Protein AF-A0A3B9WDG2-F1 (afdb_monomer_lite)

Secondary structure (DSSP, 8-state):
--------SSSPPP-----SPPPSS-----SS---S----TT-EEEE--EEE-TTT--EEEEHHHHTSPEEEETTSS-S-TTT-

Radius of gyration: 14.12 Å; chains: 1; bounding box: 30×30×31 Å

Sequence (84 aa):
MSFGQRKLDRSKPEIDFPQDPVPTELRITDLIEGTGREAVPGTVVSCHYVGVTYSVGEEFDASWNRGEPLDFTVGVGQVIQGWD

Foldseek 3Di:
DDDPDWPPDPDDGDDDQDPDPDDPDQDDDDPDDDPDDDQDAQDKDWDWDWDADNVPRDTPDTCVVVPGTDIDGPPPPPDDPSVD

pLDDT: mean 84.39, std 13.2, range [32.09, 95.0]

Structure (mmCIF, N/CA/C/O backbone):
data_AF-A0A3B9WDG2-F1
#
_entry.id   AF-A0A3B9WDG2-F1
#
loop_
_atom_site.group_PDB
_atom_site.id
_atom_site.type_symbol
_atom_site.label_atom_id
_atom_site.label_alt_id
_atom_site.label_comp_id
_atom_site.label_asym_id
_atom_site.label_entity_id
_atom_site.label_seq_id
_atom_site.pdbx_PDB_ins_code
_atom_site.Cartn_x
_atom_site.Cartn_y
_atom_site.Cartn_z
_atom_site.occupancy
_atom_site.B_iso_or_equiv
_atom_site.auth_seq_id
_atom_site.auth_comp_id
_atom_site.auth_asym_id
_atom_site.auth_atom_id
_atom_site.pdbx_PDB_model_num
ATOM 1 N N . MET A 1 1 ? -8.514 20.925 7.153 1.00 37.00 1 MET A N 1
ATOM 2 C CA . MET A 1 1 ? -7.966 19.684 7.735 1.00 37.00 1 MET A CA 1
ATOM 3 C C . MET A 1 1 ? -6.464 19.735 7.521 1.00 37.00 1 MET A C 1
ATOM 5 O O . MET A 1 1 ? -6.039 19.771 6.377 1.00 37.00 1 MET A O 1
ATOM 9 N N . SER A 1 2 ? -5.688 19.909 8.591 1.00 32.09 2 SER A N 1
ATOM 10 C CA . SER A 1 2 ? -4.225 19.993 8.534 1.00 32.09 2 SER A CA 1
ATOM 11 C C . SER A 1 2 ? -3.699 18.693 9.114 1.00 32.09 2 SER A C 1
ATOM 13 O O . SER A 1 2 ? -3.707 18.529 10.330 1.00 32.09 2 SER A O 1
ATOM 15 N N . PHE A 1 3 ? -3.301 17.759 8.256 1.00 50.56 3 PHE A N 1
ATOM 16 C CA . PHE A 1 3 ? -2.500 16.627 8.703 1.00 50.56 3 PHE A CA 1
ATOM 17 C C . PHE A 1 3 ? -1.183 17.219 9.217 1.00 50.56 3 PHE A C 1
ATOM 19 O O . PHE A 1 3 ? -0.565 18.020 8.512 1.00 50.56 3 PHE A O 1
ATOM 26 N N . GLY A 1 4 ? -0.838 16.948 10.480 1.00 45.06 4 GLY A N 1
ATOM 27 C CA . GLY A 1 4 ? 0.358 17.486 11.130 1.00 45.06 4 GLY A CA 1
ATOM 28 C C . GLY A 1 4 ? 1.600 17.263 10.271 1.00 45.06 4 GLY A C 1
ATOM 29 O O . GLY A 1 4 ? 1.614 16.381 9.420 1.00 45.06 4 GLY A O 1
ATOM 30 N N . GLN A 1 5 ? 2.613 18.109 10.452 1.00 44.66 5 GLN A N 1
ATOM 31 C CA . GLN A 1 5 ? 3.842 18.168 9.659 1.00 44.66 5 GLN A CA 1
ATOM 32 C C . GLN A 1 5 ? 4.495 16.780 9.482 1.00 44.66 5 GLN A C 1
ATOM 34 O O . GLN A 1 5 ? 5.366 16.388 10.254 1.00 44.66 5 GLN A O 1
ATOM 39 N N . ARG A 1 6 ? 4.076 16.021 8.463 1.00 56.69 6 ARG A N 1
ATOM 40 C CA . ARG A 1 6 ? 4.623 14.698 8.166 1.00 56.69 6 ARG A CA 1
ATOM 41 C C . ARG A 1 6 ? 6.039 14.902 7.658 1.00 56.69 6 ARG A C 1
ATOM 43 O O . ARG A 1 6 ? 6.243 15.542 6.626 1.00 56.69 6 ARG A O 1
ATOM 50 N N . LYS A 1 7 ? 7.032 14.370 8.373 1.00 56.78 7 LYS A N 1
ATOM 51 C CA . LYS A 1 7 ? 8.344 14.145 7.767 1.00 56.78 7 LYS A CA 1
ATOM 52 C C . LYS A 1 7 ? 8.132 13.107 6.675 1.00 56.78 7 LYS A C 1
ATOM 54 O O . LYS A 1 7 ? 7.959 11.932 6.956 1.00 56.78 7 LYS A O 1
ATOM 59 N N . LEU A 1 8 ? 8.082 13.567 5.432 1.00 65.44 8 LEU A N 1
ATOM 60 C CA . LEU A 1 8 ? 7.974 12.721 4.248 1.00 65.44 8 LEU A CA 1
ATOM 61 C C . LEU A 1 8 ? 9.346 12.112 3.912 1.00 65.44 8 LEU A C 1
ATOM 63 O O . LEU A 1 8 ? 9.824 12.189 2.781 1.00 65.44 8 LEU A O 1
ATOM 67 N N . ASP A 1 9 ? 10.024 11.569 4.923 1.00 69.44 9 ASP A N 1
ATOM 68 C CA . ASP A 1 9 ? 11.119 10.642 4.693 1.00 69.44 9 ASP A CA 1
ATOM 69 C C . ASP A 1 9 ? 10.510 9.265 4.382 1.00 69.44 9 ASP A C 1
ATOM 71 O O . ASP A 1 9 ? 9.378 8.960 4.749 1.00 69.44 9 ASP A O 1
ATOM 75 N N . ARG A 1 10 ? 11.214 8.425 3.619 1.00 75.81 10 ARG A N 1
ATOM 76 C CA . ARG A 1 10 ? 10.720 7.088 3.231 1.00 75.81 10 ARG A CA 1
ATOM 77 C C . ARG A 1 10 ? 10.777 6.089 4.404 1.00 75.81 10 ARG A C 1
ATOM 79 O O . ARG A 1 10 ? 11.057 4.909 4.198 1.00 75.81 10 ARG A O 1
ATOM 86 N N . SER A 1 11 ? 10.607 6.574 5.634 1.00 85.75 11 SER A N 1
ATOM 87 C CA . SER A 1 11 ? 10.541 5.768 6.849 1.00 85.75 11 SER A CA 1
ATOM 88 C C . SER A 1 11 ? 9.113 5.269 7.097 1.00 85.75 11 SER A C 1
ATOM 90 O O . SER A 1 11 ? 8.207 5.528 6.300 1.00 85.75 11 SER A O 1
ATOM 92 N N . LYS A 1 12 ? 8.916 4.494 8.172 1.00 87.56 12 LYS A N 1
ATOM 93 C CA . LYS A 1 12 ? 7.592 3.981 8.534 1.00 87.56 12 LYS A CA 1
ATOM 94 C C . LYS A 1 12 ? 6.661 5.175 8.806 1.00 87.56 12 LYS A C 1
ATOM 96 O O . LYS A 1 12 ? 6.957 5.950 9.715 1.00 87.56 12 LYS A O 1
ATOM 101 N N . PRO A 1 13 ? 5.554 5.331 8.061 1.00 85.56 13 PRO A N 1
ATOM 102 C CA . PRO A 1 13 ? 4.655 6.459 8.255 1.00 85.56 13 PRO A CA 1
ATOM 103 C C . PRO A 1 13 ? 3.917 6.355 9.592 1.00 85.56 13 PRO A C 1
ATOM 105 O O . PRO A 1 13 ? 3.473 5.277 9.988 1.00 85.56 13 PRO A O 1
ATOM 108 N N . GLU A 1 14 ? 3.728 7.498 10.249 1.00 83.25 14 GLU A N 1
ATOM 109 C CA . GLU A 1 14 ? 2.824 7.632 11.392 1.00 83.25 14 GLU A CA 1
ATOM 110 C C . GLU A 1 14 ? 1.412 7.974 10.891 1.00 83.25 14 GLU A C 1
ATOM 112 O O . GLU A 1 14 ? 1.209 8.898 10.087 1.00 83.25 14 GLU A O 1
ATOM 117 N N . ILE A 1 15 ? 0.426 7.193 11.338 1.00 82.69 15 ILE A N 1
ATOM 118 C CA . ILE A 1 15 ? -0.974 7.349 10.946 1.00 82.69 15 ILE A CA 1
ATOM 119 C C . ILE A 1 15 ? 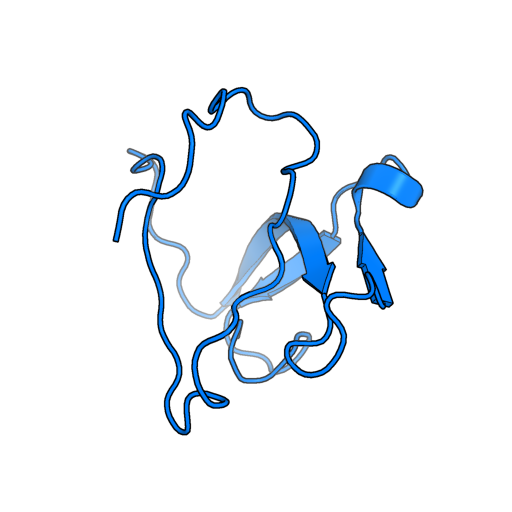-1.770 7.822 12.158 1.00 82.69 15 ILE A C 1
ATOM 121 O O . ILE A 1 15 ? -1.960 7.079 13.117 1.00 82.69 15 ILE A O 1
ATOM 125 N N . ASP A 1 16 ? -2.252 9.061 12.087 1.00 77.69 16 ASP A N 1
ATOM 126 C CA . ASP A 1 16 ? -3.189 9.601 13.066 1.00 77.69 16 ASP A CA 1
ATOM 127 C C . ASP A 1 16 ? -4.574 8.988 12.864 1.00 77.69 16 ASP A C 1
ATOM 129 O O . ASP A 1 16 ? -5.054 8.864 11.733 1.00 77.69 16 ASP A O 1
ATOM 133 N N . PHE A 1 17 ? -5.238 8.647 13.967 1.00 76.31 17 PHE A N 1
ATOM 134 C CA . PHE A 1 17 ? -6.579 8.081 13.929 1.00 76.31 17 PHE A CA 1
ATOM 135 C C . PHE A 1 17 ? -7.607 9.122 13.436 1.00 76.31 17 PHE A C 1
ATOM 137 O O . PHE A 1 17 ? -7.820 10.136 14.118 1.00 76.31 17 PHE A O 1
ATOM 144 N N . PRO A 1 18 ? -8.256 8.906 12.274 1.00 72.44 18 PRO A N 1
ATOM 145 C CA . PRO A 1 18 ? -9.246 9.841 11.761 1.00 72.44 18 PRO A CA 1
ATOM 146 C C . PRO A 1 18 ? -10.507 9.814 12.634 1.00 72.44 18 PRO A C 1
ATOM 148 O O . PRO A 1 18 ? -11.063 8.759 12.915 1.00 72.44 18 PRO A O 1
ATOM 151 N N . GLN A 1 19 ? -10.973 10.993 13.055 1.00 73.88 19 GLN A N 1
ATOM 152 C CA . GLN A 1 19 ? -12.220 11.149 13.827 1.00 73.88 19 GLN A CA 1
ATOM 153 C C . GLN A 1 19 ? -13.463 11.277 12.929 1.00 73.88 19 GLN A C 1
ATOM 155 O O . GLN A 1 19 ? -14.588 11.362 13.420 1.00 73.88 19 GLN A O 1
ATOM 160 N N . ASP A 1 20 ? -13.259 11.336 11.613 1.00 79.69 20 ASP A N 1
ATOM 161 C CA . ASP A 1 20 ? -14.322 11.465 10.624 1.00 79.69 20 ASP A CA 1
ATOM 162 C C . ASP A 1 20 ? -15.054 10.127 10.424 1.00 79.69 20 ASP A C 1
ATOM 164 O O . ASP A 1 20 ? -14.444 9.064 10.579 1.00 79.69 20 ASP A O 1
ATOM 168 N N . PRO A 1 21 ? -16.344 10.139 10.039 1.00 82.00 21 PRO A N 1
ATOM 169 C CA . PRO A 1 21 ? -17.089 8.913 9.766 1.00 82.00 21 PRO A CA 1
ATOM 170 C C . PRO A 1 21 ? -16.391 8.053 8.709 1.00 82.00 21 PRO A C 1
ATOM 172 O O . PRO A 1 21 ? -15.743 8.576 7.800 1.00 82.00 21 PRO A O 1
ATOM 175 N N . VAL A 1 22 ? -16.559 6.729 8.822 1.00 82.31 22 VAL A N 1
ATOM 176 C CA . VAL A 1 22 ? -15.968 5.766 7.884 1.00 82.31 22 VAL A CA 1
ATOM 177 C C . VAL A 1 22 ? -16.362 6.146 6.455 1.00 82.31 22 VAL A C 1
ATOM 179 O O . VAL A 1 22 ? -17.560 6.216 6.161 1.00 82.31 22 VAL A O 1
ATOM 182 N N . PRO A 1 23 ? -15.392 6.414 5.564 1.00 83.00 23 PRO A N 1
ATOM 183 C CA . PRO A 1 23 ? -15.703 6.749 4.189 1.00 83.00 23 PRO A CA 1
ATOM 184 C C . PRO A 1 23 ? -16.349 5.543 3.503 1.00 83.00 23 PRO A C 1
ATOM 186 O O . PRO A 1 23 ? -15.894 4.410 3.636 1.00 83.00 23 PRO A O 1
ATOM 189 N N . THR A 1 24 ? -17.420 5.796 2.755 1.00 87.81 24 THR A N 1
ATOM 190 C CA . THR A 1 24 ? -18.121 4.779 1.955 1.00 87.81 24 THR A CA 1
ATOM 191 C C . THR A 1 24 ? -17.468 4.542 0.596 1.00 87.81 24 THR A C 1
ATOM 193 O O . THR A 1 24 ? -17.837 3.613 -0.114 1.00 87.81 24 THR A O 1
ATOM 196 N N . GLU A 1 25 ? -16.517 5.395 0.226 1.00 88.62 25 GLU A N 1
ATOM 197 C CA . GLU A 1 25 ? -15.822 5.396 -1.057 1.00 88.62 25 GLU A CA 1
ATOM 198 C C . GLU A 1 25 ? -14.310 5.372 -0.826 1.00 88.62 25 GLU A C 1
ATOM 200 O O . GLU A 1 25 ? -13.811 5.907 0.170 1.00 88.62 25 GLU A O 1
ATOM 205 N N . LEU A 1 26 ? -13.578 4.775 -1.768 1.00 89.38 26 LEU A N 1
ATOM 206 C CA . LEU A 1 26 ? -12.121 4.780 -1.760 1.00 89.38 26 LEU A CA 1
ATOM 207 C C . LEU A 1 26 ? -11.602 6.211 -1.952 1.00 89.38 26 LEU A C 1
ATOM 209 O O . LEU A 1 26 ? -12.014 6.915 -2.873 1.00 89.38 26 LEU A O 1
ATOM 213 N N . ARG A 1 27 ? -10.670 6.630 -1.092 1.00 87.62 27 ARG A N 1
ATOM 214 C CA . ARG A 1 27 ? -9.980 7.920 -1.195 1.00 87.62 27 ARG A CA 1
ATOM 215 C C . ARG A 1 27 ? -8.482 7.694 -1.303 1.00 87.62 27 ARG A C 1
ATOM 217 O O . ARG A 1 27 ? -7.918 6.945 -0.511 1.00 87.62 27 ARG A O 1
ATOM 224 N N . ILE A 1 28 ? -7.861 8.379 -2.256 1.00 89.94 28 ILE A N 1
ATOM 225 C CA . ILE A 1 28 ? -6.428 8.306 -2.537 1.00 89.94 28 ILE A CA 1
ATOM 226 C C . ILE A 1 28 ? -5.881 9.731 -2.495 1.00 89.94 28 ILE A C 1
ATOM 228 O O . ILE A 1 28 ? -6.473 10.640 -3.077 1.00 89.94 28 ILE A O 1
ATOM 232 N N . THR A 1 29 ? -4.770 9.917 -1.787 1.00 88.50 29 THR A N 1
ATOM 233 C CA . THR A 1 29 ? -4.077 11.203 -1.686 1.00 88.50 29 THR A CA 1
ATOM 234 C C . THR A 1 29 ? -2.584 10.969 -1.825 1.00 88.50 29 THR A C 1
ATOM 236 O O . THR A 1 29 ? -1.978 10.329 -0.963 1.00 88.50 29 THR A O 1
ATOM 239 N N . ASP A 1 30 ? -1.983 11.547 -2.859 1.00 88.31 30 ASP A N 1
ATOM 240 C CA . ASP A 1 30 ? -0.537 11.517 -3.041 1.00 88.31 30 ASP A CA 1
ATOM 241 C C . ASP A 1 30 ? 0.135 12.539 -2.121 1.00 88.31 30 ASP A C 1
ATOM 243 O O . ASP A 1 30 ? -0.177 13.730 -2.139 1.00 88.31 30 ASP A O 1
ATOM 247 N N . LEU A 1 31 ? 1.062 12.067 -1.284 1.00 87.75 31 LEU A N 1
ATOM 248 C CA . LEU A 1 31 ? 1.856 12.934 -0.404 1.00 87.75 31 LEU A CA 1
ATOM 249 C C . LEU A 1 31 ? 3.168 13.369 -1.063 1.00 87.75 31 LEU A C 1
ATOM 251 O O . LEU A 1 31 ? 3.636 14.485 -0.846 1.00 87.75 31 LEU A O 1
ATOM 255 N N . ILE A 1 32 ? 3.765 12.473 -1.850 1.00 87.38 32 ILE A N 1
ATOM 256 C CA . ILE A 1 32 ? 4.938 12.729 -2.683 1.00 87.38 32 ILE A CA 1
ATOM 257 C C . ILE A 1 32 ? 4.651 12.119 -4.046 1.00 87.38 32 ILE A C 1
ATOM 259 O O . ILE A 1 32 ? 4.519 10.901 -4.162 1.00 87.38 32 ILE A O 1
ATOM 263 N N . GLU A 1 33 ? 4.596 12.957 -5.072 1.00 88.56 33 GLU A N 1
ATOM 264 C CA . GLU A 1 33 ? 4.401 12.498 -6.441 1.00 88.56 33 GLU A CA 1
ATOM 265 C C . GLU A 1 33 ? 5.691 11.860 -6.980 1.00 88.56 33 GLU A C 1
ATOM 267 O O . GLU A 1 33 ? 6.782 12.438 -6.917 1.00 88.56 33 GLU A O 1
ATOM 272 N N . GLY A 1 34 ? 5.577 10.630 -7.481 1.00 87.56 34 GLY A N 1
ATOM 273 C CA . GLY A 1 34 ? 6.670 9.939 -8.156 1.00 87.56 34 GLY A CA 1
ATOM 274 C C . GLY A 1 34 ? 6.787 10.374 -9.616 1.00 87.56 34 GLY A C 1
ATOM 275 O O . GLY A 1 34 ? 5.792 10.630 -10.277 1.00 87.56 34 GLY A O 1
ATOM 276 N N . THR A 1 35 ? 8.005 10.396 -10.157 1.00 91.31 35 THR A N 1
ATOM 277 C CA . THR A 1 35 ? 8.268 10.712 -11.579 1.00 91.31 35 THR A CA 1
ATOM 278 C C . THR A 1 35 ? 8.532 9.468 -12.434 1.00 91.31 35 THR A C 1
ATOM 280 O O . THR A 1 35 ? 9.000 9.561 -13.569 1.00 91.31 35 THR A O 1
ATOM 283 N N . GLY A 1 36 ? 8.303 8.285 -11.859 1.00 90.19 36 GLY A N 1
ATOM 284 C CA . GLY A 1 36 ? 8.533 7.001 -12.508 1.00 90.19 36 GLY A CA 1
ATOM 285 C C . GLY A 1 36 ? 7.438 6.633 -13.504 1.00 90.19 36 GLY A C 1
ATOM 286 O O . GLY A 1 36 ? 6.449 7.338 -13.680 1.00 90.19 36 GLY A O 1
ATOM 287 N N . ARG A 1 37 ? 7.616 5.480 -14.152 1.00 91.56 37 ARG A N 1
ATOM 288 C CA . ARG A 1 37 ? 6.556 4.882 -14.965 1.00 91.56 37 ARG A CA 1
ATOM 289 C C . ARG A 1 37 ? 5.360 4.514 -14.092 1.00 91.56 37 ARG A C 1
ATOM 291 O O . ARG A 1 37 ? 5.539 3.979 -13.001 1.00 91.56 37 ARG A O 1
ATOM 298 N N . GLU A 1 38 ? 4.170 4.718 -14.640 1.00 91.00 38 GLU A N 1
ATOM 299 C CA . GLU A 1 38 ? 2.922 4.251 -14.047 1.00 91.00 38 GLU A CA 1
ATOM 300 C C . GLU A 1 38 ? 2.908 2.719 -13.912 1.00 91.00 38 GLU A C 1
ATOM 302 O O . GLU A 1 38 ? 3.387 1.990 -14.793 1.00 91.00 38 GLU A O 1
ATOM 307 N N . ALA A 1 39 ? 2.372 2.238 -12.790 1.00 90.62 39 ALA A N 1
ATOM 308 C CA . ALA A 1 39 ? 2.132 0.825 -12.553 1.00 90.62 39 ALA A CA 1
ATOM 309 C C . ALA A 1 39 ? 0.806 0.433 -13.216 1.00 90.62 39 ALA A C 1
ATOM 311 O O . ALA A 1 39 ? -0.255 0.899 -12.820 1.00 90.62 39 ALA A O 1
ATOM 312 N N . VAL A 1 40 ? 0.877 -0.415 -14.239 1.00 92.94 40 VAL A N 1
ATOM 313 C CA . VAL A 1 40 ? -0.291 -0.883 -15.001 1.00 92.94 40 VAL A CA 1
ATOM 314 C C . VAL A 1 40 ? -0.539 -2.372 -14.740 1.00 92.94 40 VAL A C 1
ATOM 316 O O . VAL A 1 40 ? 0.419 -3.072 -14.379 1.00 92.94 40 VAL A O 1
ATOM 319 N N . PRO A 1 41 ? -1.765 -2.889 -14.958 1.00 94.00 41 PRO A N 1
ATOM 320 C CA . PRO A 1 41 ? -2.071 -4.304 -14.762 1.00 94.00 41 PRO A CA 1
ATOM 321 C C . PRO A 1 41 ? -1.057 -5.241 -15.435 1.00 94.00 41 PRO A C 1
ATOM 323 O O . PRO A 1 41 ? -0.637 -5.014 -16.572 1.00 94.00 41 PRO A O 1
ATOM 326 N N . GLY A 1 42 ? -0.642 -6.285 -14.715 1.00 92.75 42 GLY A N 1
ATOM 327 C CA . GLY A 1 42 ? 0.409 -7.224 -15.124 1.00 92.75 42 GLY A CA 1
ATOM 328 C C . GLY A 1 42 ? 1.840 -6.793 -14.776 1.00 92.75 42 GLY A C 1
ATOM 329 O O . GLY A 1 42 ? 2.775 -7.566 -14.989 1.00 92.75 42 GLY A O 1
ATOM 330 N N . THR A 1 43 ? 2.039 -5.592 -14.226 1.00 93.19 43 THR A N 1
ATOM 331 C CA . THR A 1 43 ? 3.350 -5.153 -13.722 1.00 93.19 43 THR A CA 1
ATOM 332 C C . THR A 1 43 ? 3.605 -5.744 -12.340 1.00 93.19 43 THR A C 1
ATOM 334 O O . THR A 1 43 ? 2.718 -5.734 -11.489 1.00 93.19 43 THR A O 1
ATOM 337 N N . VAL A 1 44 ? 4.829 -6.221 -12.106 1.00 93.81 44 VAL A N 1
ATOM 338 C CA . VAL A 1 44 ? 5.295 -6.596 -10.766 1.00 93.81 44 VAL A CA 1
ATOM 339 C C . VAL A 1 44 ? 5.828 -5.352 -10.069 1.00 93.81 44 VAL A C 1
ATOM 341 O O . VAL A 1 44 ? 6.688 -4.656 -10.616 1.00 93.81 44 VAL A O 1
ATOM 344 N N . VAL A 1 45 ? 5.326 -5.079 -8.869 1.00 92.81 45 VAL A N 1
ATOM 345 C CA . VAL A 1 45 ? 5.743 -3.948 -8.038 1.00 92.81 45 VAL A CA 1
ATOM 346 C C . VAL A 1 45 ? 6.174 -4.432 -6.660 1.00 92.81 45 VAL A C 1
ATOM 348 O O . VAL A 1 45 ? 5.679 -5.442 -6.169 1.00 92.81 45 VAL A O 1
ATOM 351 N N . SER A 1 46 ? 7.091 -3.684 -6.049 1.00 93.62 46 SER A N 1
ATOM 352 C CA . SER A 1 46 ? 7.538 -3.882 -4.671 1.00 93.62 46 SER A CA 1
ATOM 353 C C . SER A 1 46 ? 7.156 -2.649 -3.862 1.00 93.62 46 SER A C 1
ATOM 355 O O . SER A 1 46 ? 7.497 -1.527 -4.253 1.00 93.62 46 SER A O 1
ATOM 357 N N . CYS A 1 47 ? 6.409 -2.827 -2.773 1.00 92.25 47 CYS A N 1
ATOM 358 C CA . CYS A 1 47 ? 5.851 -1.717 -2.008 1.00 92.25 47 CYS A CA 1
ATOM 359 C C . CYS A 1 47 ? 6.050 -1.897 -0.502 1.00 92.25 47 CYS A C 1
ATOM 361 O O . CYS A 1 47 ? 5.779 -2.960 0.062 1.00 92.25 47 CYS A O 1
ATOM 363 N N . HIS A 1 48 ? 6.471 -0.822 0.164 1.00 94.06 48 HIS A N 1
ATOM 364 C CA . HIS A 1 48 ? 6.339 -0.726 1.609 1.00 94.06 48 HIS A CA 1
ATOM 365 C C . HIS A 1 48 ? 4.987 -0.107 1.981 1.00 94.06 48 HIS A C 1
ATOM 367 O O . HIS A 1 48 ? 4.594 0.915 1.421 1.00 94.06 48 HIS A O 1
ATOM 373 N N . TYR A 1 49 ? 4.301 -0.706 2.954 1.00 92.44 49 TYR A N 1
ATOM 374 C CA . TYR A 1 49 ? 2.968 -0.298 3.393 1.00 92.44 49 TYR A CA 1
ATOM 375 C C . TYR A 1 49 ? 2.794 -0.416 4.911 1.00 92.44 49 TYR A C 1
ATOM 377 O O . TYR A 1 49 ? 3.481 -1.186 5.590 1.00 92.44 49 TYR A O 1
ATOM 385 N N . VAL A 1 50 ? 1.831 0.349 5.421 1.00 92.81 50 VAL A N 1
ATOM 386 C CA . VAL A 1 50 ? 1.252 0.213 6.759 1.00 92.81 50 VAL A CA 1
ATOM 387 C C . VAL A 1 50 ? -0.261 0.177 6.583 1.00 92.81 50 VAL A C 1
ATOM 389 O O . VAL A 1 50 ? -0.841 1.082 5.986 1.00 92.81 50 VAL A O 1
ATOM 392 N N . GLY A 1 51 ? -0.886 -0.885 7.069 1.00 91.38 51 GLY A N 1
ATOM 393 C CA . GLY A 1 51 ? -2.324 -1.079 7.088 1.00 91.38 51 GLY A CA 1
ATOM 394 C C . GLY A 1 51 ? -2.866 -0.866 8.494 1.00 91.38 51 GLY A C 1
ATOM 395 O O . GLY A 1 51 ? -2.498 -1.581 9.426 1.00 91.38 51 GLY A O 1
ATOM 396 N N . VAL A 1 52 ? -3.776 0.095 8.638 1.00 90.81 52 VAL A N 1
ATOM 397 C CA . VAL A 1 52 ? -4.517 0.339 9.881 1.00 90.81 52 VAL A CA 1
ATOM 398 C C . VAL A 1 52 ? -6.006 0.140 9.660 1.00 90.81 52 VAL A C 1
ATOM 400 O O . VAL A 1 52 ? -6.539 0.368 8.573 1.00 90.81 52 VAL A O 1
ATOM 403 N N . THR A 1 53 ? -6.696 -0.277 10.709 1.00 88.56 53 THR A N 1
ATOM 404 C CA . THR A 1 53 ? -8.153 -0.351 10.719 1.00 88.56 53 THR A CA 1
ATOM 405 C C . THR A 1 53 ? -8.736 1.043 10.920 1.00 88.56 53 THR A C 1
ATOM 407 O O . THR A 1 53 ? -8.397 1.748 11.867 1.00 88.56 53 THR A O 1
ATOM 410 N N . TYR A 1 54 ? -9.653 1.456 10.045 1.00 84.88 54 TYR A N 1
ATOM 411 C CA . TYR A 1 54 ? -10.239 2.796 10.138 1.00 84.88 54 TYR A CA 1
ATOM 412 C C . TYR A 1 54 ? -11.073 2.991 11.418 1.00 84.88 54 TYR A C 1
ATOM 414 O O . TYR A 1 54 ? -11.181 4.104 11.906 1.00 84.88 54 TYR A O 1
ATOM 422 N N . SER A 1 55 ? -11.672 1.933 11.978 1.00 82.62 55 SER A N 1
ATOM 423 C CA . SER A 1 55 ? -12.579 2.037 13.134 1.00 82.62 55 SER A CA 1
ATOM 424 C C . SER A 1 55 ? -11.886 2.263 14.476 1.00 82.62 55 SER A C 1
ATOM 426 O O . SER A 1 55 ? -12.510 2.819 15.375 1.00 82.62 55 SER A O 1
ATOM 428 N N . VAL A 1 56 ? -10.645 1.791 14.638 1.00 82.00 56 VAL A N 1
ATOM 429 C CA . VAL A 1 56 ? -9.894 1.888 15.908 1.00 82.00 56 VAL A CA 1
ATOM 430 C C . VAL A 1 56 ? -8.487 2.468 15.748 1.00 82.00 56 VAL A C 1
ATOM 432 O O . VAL A 1 56 ? -7.859 2.815 16.741 1.00 82.00 56 VAL A O 1
ATOM 435 N N . GLY A 1 57 ? -7.987 2.605 14.517 1.00 82.62 57 GLY A N 1
ATOM 436 C CA . GLY A 1 57 ? -6.648 3.131 14.244 1.00 82.62 57 GLY A CA 1
ATOM 437 C C . GLY A 1 57 ? -5.536 2.136 14.532 1.00 82.62 57 GLY A C 1
ATOM 438 O O . GLY A 1 57 ? -4.364 2.492 14.463 1.00 82.62 57 GLY A O 1
ATOM 439 N N . GLU A 1 58 ? -5.889 0.894 14.853 1.00 87.69 58 GLU A N 1
ATOM 440 C CA . GLU A 1 58 ? -4.923 -0.151 15.144 1.00 87.69 58 GLU A CA 1
ATOM 441 C C . GLU A 1 58 ? -4.307 -0.660 13.846 1.00 87.69 58 GLU A C 1
ATOM 443 O O . GLU A 1 58 ? -5.015 -0.985 12.884 1.00 87.69 58 GLU A O 1
ATOM 448 N N . GLU A 1 59 ? -2.979 -0.731 13.839 1.00 90.75 59 GLU A N 1
ATOM 449 C CA . GLU A 1 59 ? -2.205 -1.383 12.792 1.00 90.75 59 GLU A CA 1
ATOM 450 C C . GLU A 1 59 ? -2.536 -2.875 12.777 1.00 90.75 59 GLU A C 1
ATOM 452 O O . GLU A 1 59 ? -2.340 -3.572 13.772 1.00 90.75 59 GLU A O 1
ATOM 457 N N . PHE A 1 60 ? -3.040 -3.364 11.646 1.00 90.31 60 PHE A N 1
ATOM 458 C CA . PHE A 1 60 ? -3.246 -4.796 11.446 1.00 90.31 60 PHE A CA 1
ATOM 459 C C . PHE A 1 60 ? -2.044 -5.439 10.754 1.00 90.31 60 PHE A C 1
ATOM 461 O O . PHE A 1 60 ? -1.791 -6.625 10.955 1.00 90.31 60 PHE A O 1
ATOM 468 N N . ASP A 1 61 ? -1.314 -4.673 9.935 1.00 90.50 61 ASP A N 1
ATOM 469 C CA . ASP A 1 61 ? -0.129 -5.162 9.245 1.00 90.50 61 ASP A CA 1
ATOM 470 C C . ASP A 1 61 ? 0.795 -4.030 8.764 1.00 90.50 61 ASP A C 1
ATOM 472 O O . ASP A 1 61 ? 0.333 -2.948 8.411 1.00 90.50 61 ASP A O 1
ATOM 476 N N . ALA A 1 62 ? 2.103 -4.278 8.696 1.00 93.75 62 ALA A N 1
ATOM 477 C CA . ALA A 1 62 ? 3.076 -3.345 8.131 1.00 93.75 62 ALA A CA 1
ATOM 478 C C . ALA A 1 62 ? 4.323 -4.063 7.604 1.00 93.75 62 ALA A C 1
ATOM 480 O O . ALA A 1 62 ? 4.947 -4.861 8.309 1.00 93.75 62 ALA A O 1
ATOM 481 N N . SER A 1 63 ? 4.778 -3.694 6.404 1.00 94.19 63 SER A N 1
ATOM 482 C CA . SER A 1 63 ? 6.016 -4.231 5.815 1.00 94.19 63 SER A CA 1
ATOM 483 C C . SER A 1 63 ? 7.253 -3.913 6.661 1.00 94.19 63 SER A C 1
ATOM 485 O O . SER A 1 63 ? 8.164 -4.726 6.786 1.00 94.19 63 SER A O 1
ATOM 487 N N . TRP A 1 64 ? 7.275 -2.743 7.309 1.00 92.44 64 TRP A N 1
ATOM 488 C CA . TRP A 1 64 ? 8.377 -2.337 8.187 1.00 92.44 64 TRP A CA 1
ATOM 489 C C . TRP A 1 64 ? 8.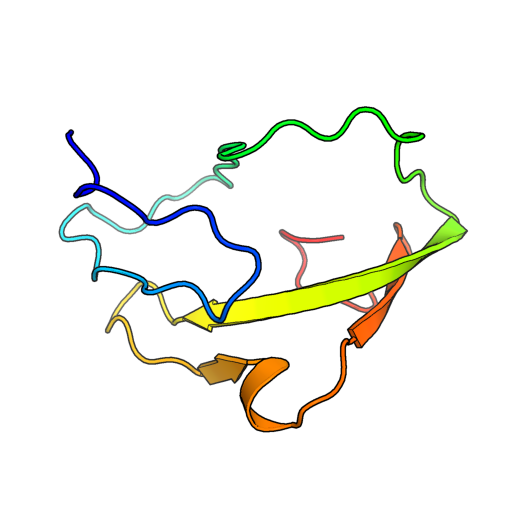537 -3.238 9.415 1.00 92.44 64 TRP A C 1
ATOM 491 O O . TRP A 1 64 ? 9.656 -3.382 9.897 1.00 92.44 64 TRP A O 1
ATOM 501 N N . ASN A 1 65 ? 7.466 -3.886 9.891 1.00 90.69 65 ASN A N 1
ATOM 502 C CA . ASN A 1 65 ? 7.567 -4.834 11.006 1.00 90.69 65 ASN A CA 1
ATOM 503 C C . ASN A 1 65 ? 8.303 -6.117 10.594 1.00 90.69 65 ASN A C 1
ATOM 505 O O . ASN A 1 65 ? 8.913 -6.770 11.436 1.00 90.69 65 ASN A O 1
ATOM 509 N N . ARG A 1 66 ? 8.249 -6.470 9.303 1.00 92.38 66 ARG A N 1
ATOM 510 C CA . ARG A 1 66 ? 8.964 -7.615 8.720 1.00 92.38 66 ARG A CA 1
ATOM 511 C C . ARG A 1 66 ? 10.346 -7.248 8.178 1.00 92.38 66 ARG A C 1
ATOM 513 O O . ARG A 1 66 ? 11.174 -8.128 7.989 1.00 92.38 66 ARG A O 1
ATOM 520 N N . GLY A 1 67 ? 10.602 -5.961 7.948 1.00 92.69 67 GLY A N 1
ATOM 521 C CA . GLY A 1 67 ? 11.864 -5.466 7.395 1.00 92.69 67 GLY A CA 1
ATOM 522 C C . GLY A 1 67 ? 12.015 -5.659 5.883 1.00 92.69 67 GLY A C 1
ATOM 523 O O . GLY A 1 67 ? 13.073 -5.344 5.345 1.00 92.69 67 GLY A O 1
ATOM 524 N N . GLU A 1 68 ? 10.974 -6.124 5.190 1.00 94.25 68 GLU A N 1
ATOM 525 C CA . GLU A 1 68 ? 10.973 -6.352 3.742 1.00 94.25 68 GLU A CA 1
ATOM 526 C C . GLU A 1 68 ? 9.684 -5.816 3.091 1.00 94.25 68 GLU A C 1
ATOM 528 O O . GLU A 1 68 ? 8.626 -5.818 3.732 1.00 94.25 68 GLU A O 1
ATOM 533 N N . PRO A 1 69 ? 9.755 -5.297 1.851 1.00 94.69 69 PRO A N 1
ATOM 534 C CA . PRO A 1 69 ? 8.583 -4.865 1.097 1.00 94.69 69 PRO A CA 1
ATOM 535 C C . PRO A 1 69 ? 7.728 -6.057 0.648 1.00 94.69 69 PRO A C 1
ATOM 537 O O . PRO A 1 69 ? 8.159 -7.207 0.682 1.00 94.69 69 PRO A O 1
ATOM 540 N N . LEU A 1 70 ? 6.498 -5.772 0.227 1.00 94.25 70 LEU A N 1
ATOM 541 C CA . LEU A 1 70 ? 5.627 -6.758 -0.403 1.00 94.25 70 LEU A CA 1
ATOM 542 C C . LEU A 1 70 ? 5.747 -6.667 -1.919 1.00 94.25 70 LEU A C 1
ATOM 544 O O . LEU A 1 70 ? 5.534 -5.595 -2.490 1.00 94.25 70 LEU A O 1
ATOM 548 N N . ASP A 1 71 ? 6.008 -7.810 -2.544 1.00 94.62 71 ASP A N 1
ATOM 549 C CA . ASP A 1 71 ? 6.007 -7.962 -3.992 1.00 94.62 71 ASP A CA 1
ATOM 550 C C . ASP A 1 71 ? 4.665 -8.532 -4.458 1.00 94.62 71 ASP A C 1
ATOM 552 O O . ASP A 1 71 ? 4.205 -9.562 -3.959 1.00 94.62 71 ASP A O 1
ATOM 556 N N . PHE A 1 72 ? 4.031 -7.876 -5.427 1.00 93.69 72 PHE A N 1
ATOM 557 C CA . PHE A 1 72 ? 2.772 -8.339 -6.008 1.00 93.69 72 PHE A CA 1
ATOM 558 C C . PHE A 1 72 ? 2.634 -7.919 -7.471 1.00 93.69 72 PHE A C 1
ATOM 560 O O . PHE A 1 72 ? 3.326 -7.018 -7.954 1.00 93.69 72 PHE A O 1
ATOM 567 N N . THR A 1 73 ? 1.742 -8.600 -8.190 1.00 95.00 73 THR A N 1
ATOM 568 C CA . THR A 1 73 ? 1.359 -8.211 -9.550 1.00 95.00 73 THR A CA 1
ATOM 569 C C . THR A 1 73 ? 0.107 -7.343 -9.485 1.00 95.00 73 THR A C 1
ATOM 571 O O . THR A 1 73 ? -0.834 -7.682 -8.776 1.00 95.00 73 THR A O 1
ATOM 574 N N . VAL A 1 74 ? 0.093 -6.232 -10.218 1.00 93.50 74 VAL A N 1
ATOM 575 C CA . VAL A 1 74 ? -1.051 -5.304 -10.260 1.00 93.50 74 VAL A CA 1
ATOM 576 C C . VAL A 1 74 ? -2.194 -5.882 -11.100 1.00 93.50 74 VAL A C 1
ATOM 578 O O . VAL A 1 74 ? -1.952 -6.414 -12.188 1.00 93.50 74 VAL A O 1
ATOM 581 N N . GLY A 1 75 ? -3.433 -5.722 -10.639 1.00 91.25 75 GLY A N 1
ATOM 582 C CA . GLY A 1 75 ? -4.663 -6.035 -11.368 1.00 91.25 75 GLY A CA 1
ATOM 583 C C . GLY A 1 75 ? -5.015 -7.523 -11.422 1.00 91.25 75 GLY A C 1
ATOM 584 O O . GLY A 1 75 ? -5.695 -7.953 -12.357 1.00 91.25 75 GLY A O 1
ATOM 585 N N . VAL A 1 76 ? -4.512 -8.330 -10.483 1.00 91.31 76 VAL A N 1
ATOM 586 C CA . VAL A 1 76 ? -4.767 -9.787 -10.426 1.00 91.31 76 VAL A CA 1
ATOM 587 C C . VAL A 1 76 ? -5.446 -10.241 -9.129 1.00 91.31 76 VAL A C 1
ATOM 589 O O . VAL A 1 76 ? -5.611 -11.441 -8.911 1.00 91.31 76 VAL A O 1
ATOM 592 N N . GLY A 1 77 ? -5.846 -9.309 -8.261 1.00 90.31 77 GLY A N 1
ATOM 593 C CA . GLY A 1 77 ? -6.567 -9.584 -7.017 1.00 90.31 77 GLY A CA 1
ATOM 594 C C . GLY A 1 77 ? -5.710 -10.206 -5.913 1.00 90.31 77 GLY A C 1
ATOM 595 O O . GLY A 1 77 ? -6.233 -10.934 -5.072 1.00 90.31 77 GLY A O 1
ATOM 596 N N . GLN A 1 78 ? -4.393 -9.969 -5.923 1.00 88.62 78 GLN A N 1
ATOM 597 C CA . GLN A 1 78 ? -3.474 -10.482 -4.894 1.00 88.62 78 GLN A CA 1
ATOM 598 C C . GLN A 1 78 ? -3.452 -9.634 -3.614 1.00 88.62 78 GLN A C 1
AT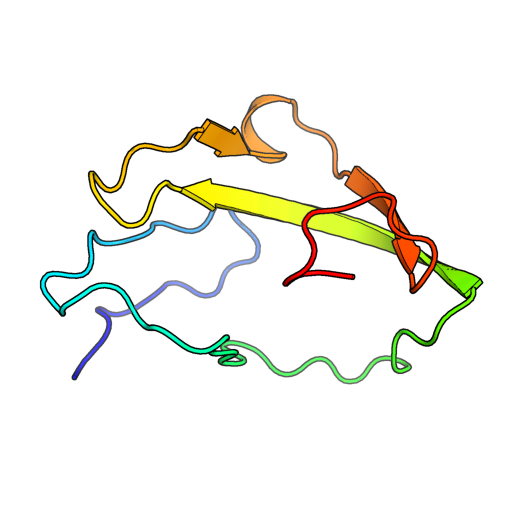OM 600 O O . GLN A 1 78 ? -2.969 -10.101 -2.582 1.00 88.62 78 GLN A O 1
ATOM 605 N N . VAL A 1 79 ? -3.961 -8.403 -3.678 1.00 89.75 79 VAL A N 1
ATOM 606 C CA . VAL A 1 79 ? -4.003 -7.452 -2.561 1.00 89.75 79 V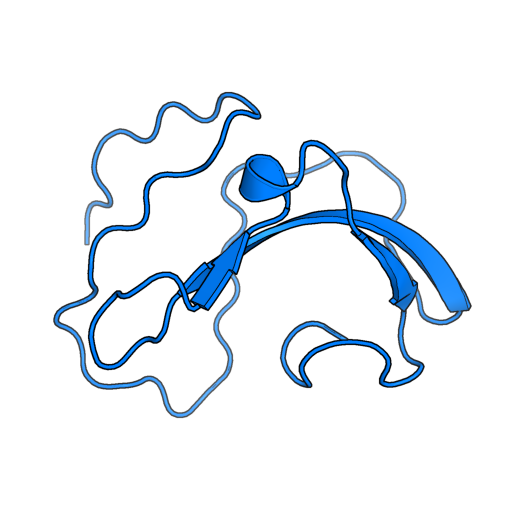AL A CA 1
ATOM 607 C C . VAL A 1 79 ? -5.444 -7.033 -2.252 1.00 89.75 79 VAL A C 1
ATOM 609 O O . VAL A 1 79 ? -6.400 -7.488 -2.879 1.00 89.75 79 VAL A O 1
ATOM 612 N N . ILE A 1 80 ? -5.621 -6.198 -1.227 1.00 87.56 80 ILE A N 1
ATOM 613 C CA . ILE A 1 80 ? -6.935 -5.694 -0.805 1.00 87.56 80 ILE A CA 1
ATOM 614 C C . ILE A 1 80 ? -7.585 -4.936 -1.975 1.00 87.56 80 ILE A C 1
ATOM 616 O O . ILE A 1 80 ? -6.918 -4.155 -2.637 1.00 87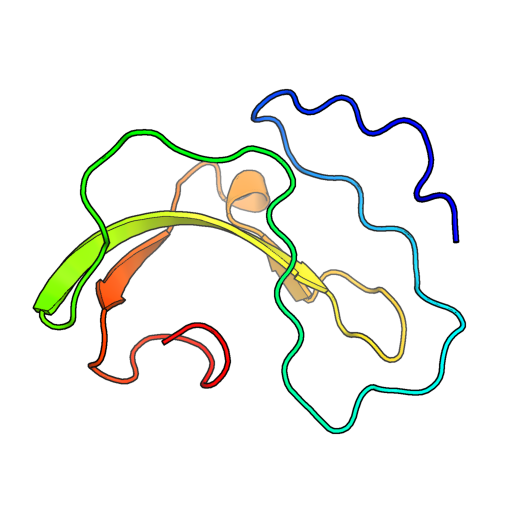.56 80 ILE A O 1
ATOM 620 N N . GLN A 1 81 ? -8.893 -5.107 -2.193 1.00 83.12 81 GLN A N 1
ATOM 621 C CA . GLN A 1 81 ? -9.636 -4.586 -3.359 1.00 83.12 81 GLN A CA 1
ATOM 622 C C . GLN A 1 81 ? -9.515 -3.063 -3.600 1.00 83.12 81 GLN A C 1
ATOM 624 O O . GLN A 1 81 ? -9.785 -2.597 -4.697 1.00 83.12 81 GLN A O 1
ATOM 629 N N . GLY A 1 82 ? -9.153 -2.268 -2.587 1.00 83.94 82 GLY A N 1
ATOM 630 C CA . GLY A 1 82 ? -8.8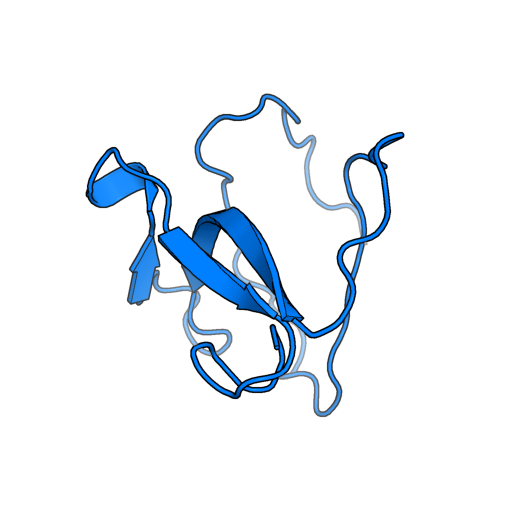97 -0.827 -2.745 1.00 83.94 82 GLY A CA 1
ATOM 631 C C . GLY A 1 82 ? -7.457 -0.472 -3.134 1.00 83.94 82 GLY A C 1
ATOM 632 O O . GLY A 1 82 ? -7.151 0.705 -3.291 1.00 83.94 82 GLY A O 1
ATOM 633 N N . TRP A 1 83 ? -6.578 -1.468 -3.215 1.00 85.69 83 TRP A N 1
ATOM 634 C CA . TRP A 1 83 ? -5.163 -1.339 -3.551 1.00 85.69 83 TRP A CA 1
ATOM 635 C C . TRP A 1 83 ? -4.823 -1.950 -4.922 1.00 85.69 83 TRP A C 1
ATOM 637 O O . TRP A 1 83 ? -3.876 -1.489 -5.554 1.00 85.69 83 TRP A O 1
ATOM 647 N N . ASP A 1 84 ? -5.573 -2.961 -5.372 1.00 82.88 84 ASP A N 1
ATOM 648 C CA . ASP A 1 84 ? -5.385 -3.603 -6.685 1.00 82.88 84 ASP A CA 1
ATOM 649 C C . ASP A 1 84 ? -5.955 -2.793 -7.859 1.00 82.88 84 ASP A C 1
ATOM 651 O O . ASP A 1 84 ? -7.032 -2.173 -7.686 1.00 82.88 84 ASP A O 1
#